Protein AF-A0A8S2YTL1-F1 (afdb_monomer_lite)

Secondary structure (DSSP, 8-state):
-PPP---SS-----SSSS-SSSSTT-------EEEETTTTEEEE-

pLDDT: mean 87.15, std 13.09, range [52.91, 98.25]

Foldseek 3Di:
DDDDPDPPPDDDQQADPPDADDDRRYHHPFDDWDQDPVVRDIDTD

Structure (mmCIF, N/CA/C/O backbone):
data_AF-A0A8S2YTL1-F1
#
_entry.id   AF-A0A8S2YTL1-F1
#
loop_
_atom_site.group_PDB
_atom_site.id
_atom_site.type_symbol
_atom_site.label_atom_id
_atom_site.label_alt_id
_atom_site.label_comp_id
_atom_site.label_asym_id
_atom_site.label_entity_id
_atom_site.label_seq_id
_atom_site.pdbx_PDB_ins_code
_atom_site.Cartn_x
_atom_site.Cartn_y
_atom_site.Cartn_z
_atom_site.occupancy
_atom_site.B_iso_or_equiv
_atom_site.auth_seq_id
_atom_site.auth_comp_id
_atom_site.auth_asym_id
_atom_site.auth_atom_id
_atom_site.pdbx_PDB_model_num
ATOM 1 N N . MET A 1 1 ? 10.202 6.367 -1.009 1.00 52.91 1 MET A N 1
ATOM 2 C CA . MET A 1 1 ? 9.678 5.325 -0.100 1.00 52.91 1 MET A CA 1
ATOM 3 C C . MET A 1 1 ? 10.798 4.345 0.189 1.00 52.91 1 MET A C 1
ATOM 5 O O . MET A 1 1 ? 11.188 3.610 -0.707 1.00 52.91 1 MET A O 1
ATOM 9 N N . GLN A 1 2 ? 11.390 4.413 1.381 1.00 58.44 2 GLN A N 1
ATOM 10 C CA . GLN A 1 2 ? 12.440 3.481 1.799 1.00 58.44 2 GLN A CA 1
ATOM 11 C C . GLN A 1 2 ? 11.775 2.350 2.585 1.00 58.44 2 GLN A C 1
ATOM 13 O O . GLN A 1 2 ? 10.940 2.621 3.447 1.00 58.44 2 GLN A O 1
ATOM 18 N N . ARG A 1 3 ? 12.094 1.095 2.256 1.00 68.56 3 ARG A N 1
ATOM 19 C CA . ARG A 1 3 ? 11.639 -0.060 3.037 1.00 68.56 3 ARG A CA 1
ATOM 20 C C . ARG A 1 3 ? 12.334 -0.013 4.396 1.00 68.56 3 ARG A C 1
ATOM 22 O O . ARG A 1 3 ? 13.538 0.219 4.455 1.00 68.56 3 ARG A O 1
ATOM 29 N N . LYS A 1 4 ? 11.578 -0.198 5.476 1.00 70.00 4 LYS A N 1
ATOM 30 C CA . LYS A 1 4 ? 12.156 -0.377 6.807 1.00 70.00 4 LYS A CA 1
ATOM 31 C C . LYS A 1 4 ? 12.869 -1.731 6.799 1.00 70.00 4 LYS A C 1
ATOM 33 O O . LYS A 1 4 ? 12.265 -2.733 6.433 1.00 70.00 4 LYS A O 1
ATOM 38 N N . ASN A 1 5 ? 14.160 -1.757 7.122 1.00 64.25 5 ASN A N 1
ATOM 39 C CA . ASN A 1 5 ? 14.887 -3.018 7.248 1.00 64.25 5 ASN A CA 1
ATOM 40 C C . ASN A 1 5 ? 14.367 -3.721 8.508 1.00 64.25 5 ASN A C 1
ATOM 42 O O . ASN A 1 5 ? 14.460 -3.167 9.603 1.00 64.25 5 ASN A O 1
ATOM 46 N N . GLY A 1 6 ? 13.734 -4.874 8.290 1.00 61.97 6 GLY A N 1
ATOM 47 C CA . GLY A 1 6 ? 12.770 -5.498 9.188 1.00 61.97 6 GLY A CA 1
ATOM 48 C C . GLY A 1 6 ? 13.286 -5.815 10.586 1.00 61.97 6 GLY A C 1
ATOM 49 O O . GLY A 1 6 ? 14.312 -6.472 10.760 1.00 61.97 6 GLY A O 1
ATOM 50 N N . ASP A 1 7 ? 12.483 -5.421 11.569 1.00 68.25 7 ASP A N 1
ATOM 51 C CA . ASP A 1 7 ? 12.319 -6.227 12.769 1.00 68.25 7 ASP A CA 1
ATOM 52 C C . ASP A 1 7 ? 11.495 -7.462 12.356 1.00 68.25 7 ASP A C 1
ATOM 54 O O . ASP A 1 7 ? 10.455 -7.350 11.706 1.00 68.25 7 ASP A O 1
ATOM 58 N N . THR A 1 8 ? 12.035 -8.655 12.582 1.00 67.69 8 THR A N 1
ATOM 59 C CA . THR A 1 8 ? 11.764 -9.879 11.799 1.00 67.69 8 THR A CA 1
ATOM 60 C C . THR A 1 8 ? 10.509 -10.633 12.230 1.00 67.69 8 THR A C 1
ATOM 62 O O . THR A 1 8 ? 10.509 -11.858 12.329 1.00 6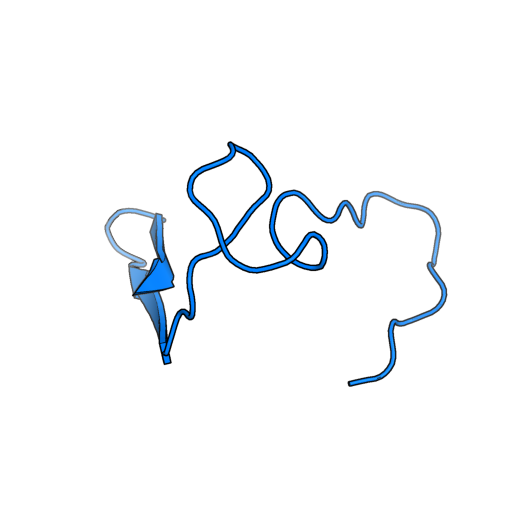7.69 8 THR A O 1
ATOM 65 N N . THR A 1 9 ? 9.401 -9.931 12.452 1.00 63.06 9 THR A N 1
ATOM 66 C CA . THR A 1 9 ? 8.124 -10.598 12.731 1.00 63.06 9 THR A CA 1
ATOM 67 C C . THR A 1 9 ? 6.996 -10.057 11.845 1.00 63.06 9 THR A C 1
ATOM 69 O O . THR A 1 9 ? 6.255 -9.152 12.202 1.00 63.06 9 THR A O 1
ATOM 72 N N . ASN A 1 10 ? 6.848 -10.709 10.681 1.00 69.88 10 ASN A N 1
ATOM 73 C CA . ASN A 1 10 ? 5.635 -10.784 9.843 1.00 69.88 10 ASN A CA 1
ATOM 74 C C . ASN A 1 10 ? 5.340 -9.671 8.819 1.00 69.88 10 ASN A C 1
ATOM 76 O O . ASN A 1 10 ? 4.215 -9.585 8.328 1.00 69.88 10 ASN A O 1
ATOM 80 N N . GLU A 1 11 ? 6.316 -8.865 8.404 1.00 73.44 11 GLU A N 1
ATOM 81 C CA . GLU A 1 11 ? 6.117 -7.976 7.249 1.00 73.44 11 GLU A CA 1
ATOM 82 C C . GLU A 1 11 ? 6.252 -8.763 5.928 1.00 73.44 11 GLU A C 1
ATOM 84 O O . GLU A 1 11 ? 7.357 -9.029 5.454 1.00 73.44 11 GLU A O 1
ATOM 89 N N . GLN A 1 12 ? 5.122 -9.147 5.319 1.00 83.19 12 GLN A N 1
ATOM 90 C CA . GLN A 1 12 ? 5.076 -9.813 4.011 1.00 83.19 12 GLN A CA 1
ATOM 91 C C . GLN A 1 12 ? 4.463 -8.896 2.946 1.00 83.19 12 GLN A C 1
ATOM 93 O O . GLN A 1 12 ? 3.333 -8.430 3.070 1.00 83.19 12 GLN A O 1
ATOM 98 N N . VAL A 1 13 ? 5.188 -8.687 1.845 1.00 85.06 13 VAL A N 1
ATOM 99 C CA . VAL A 1 13 ? 4.624 -8.049 0.648 1.00 85.06 13 VAL A CA 1
ATOM 100 C C . VAL A 1 13 ? 3.795 -9.090 -0.097 1.00 85.06 13 VAL A C 1
ATOM 102 O O . VAL A 1 13 ? 4.346 -10.028 -0.667 1.00 85.06 13 VAL A O 1
ATOM 105 N N . VAL A 1 14 ? 2.473 -8.928 -0.077 1.00 88.31 14 VAL A N 1
ATOM 106 C CA . VAL A 1 14 ? 1.534 -9.856 -0.730 1.00 88.31 14 VAL A CA 1
ATOM 107 C C . VAL A 1 14 ? 1.228 -9.473 -2.182 1.00 88.31 14 VAL A C 1
ATOM 109 O O . VAL A 1 14 ? 1.025 -10.351 -3.014 1.00 88.31 14 VAL A O 1
ATOM 112 N N . ALA A 1 15 ? 1.260 -8.177 -2.509 1.00 91.31 15 ALA A N 1
ATOM 113 C CA . ALA A 1 15 ? 1.070 -7.661 -3.862 1.00 91.31 15 ALA A CA 1
ATOM 114 C C . ALA A 1 15 ? 1.863 -6.362 -4.087 1.00 91.31 15 ALA A C 1
ATOM 116 O O . ALA A 1 15 ? 2.102 -5.593 -3.154 1.00 91.31 15 ALA A O 1
ATOM 117 N N . GLY A 1 16 ? 2.267 -6.114 -5.336 1.00 9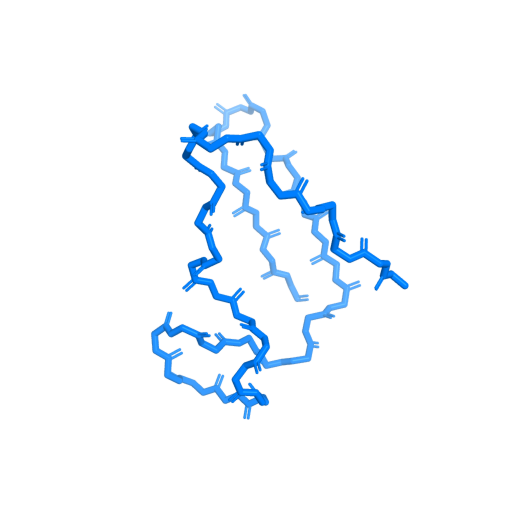1.31 16 GLY A N 1
ATOM 118 C CA . GLY A 1 16 ? 3.068 -4.950 -5.730 1.00 91.31 16 GLY A CA 1
ATOM 119 C C . GLY A 1 16 ? 4.578 -5.226 -5.775 1.00 91.31 16 GLY A C 1
ATOM 120 O O . GLY A 1 16 ? 5.076 -6.219 -5.256 1.00 91.31 16 GLY A O 1
ATOM 121 N N . GLY A 1 17 ? 5.330 -4.358 -6.460 1.00 89.12 17 GLY A N 1
ATOM 122 C CA . GLY A 1 17 ? 6.776 -4.533 -6.684 1.00 89.12 17 GLY A CA 1
ATOM 123 C C . GLY A 1 17 ? 7.163 -5.494 -7.821 1.00 89.12 17 GLY A C 1
ATOM 124 O O . GLY A 1 17 ? 8.337 -5.551 -8.165 1.00 89.12 17 GLY A O 1
ATOM 125 N N . ASN A 1 18 ? 6.194 -6.1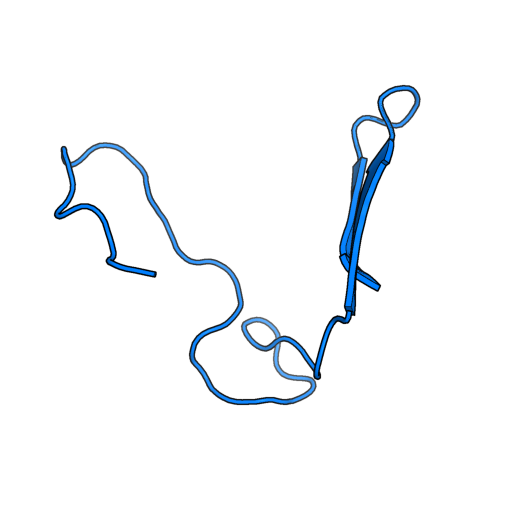75 -8.446 1.00 92.25 18 ASN A N 1
ATOM 126 C CA . ASN A 1 18 ? 6.381 -7.139 -9.546 1.00 92.25 18 ASN A CA 1
ATOM 127 C C . ASN A 1 18 ? 5.926 -6.601 -10.922 1.00 92.25 18 ASN A C 1
ATOM 129 O O . ASN A 1 18 ? 5.530 -7.369 -11.798 1.00 92.25 18 ASN A O 1
ATOM 133 N N . GLY A 1 19 ? 5.934 -5.277 -11.105 1.00 93.81 19 GLY A N 1
ATOM 134 C CA . GLY A 1 19 ? 5.364 -4.617 -12.286 1.00 93.81 19 GLY A CA 1
ATOM 135 C C . GLY A 1 19 ? 3.830 -4.596 -12.293 1.00 93.81 19 GLY A C 1
ATOM 136 O O . GLY A 1 19 ? 3.180 -5.213 -11.446 1.00 93.81 19 GLY A O 1
ATOM 137 N N . ALA A 1 20 ? 3.261 -3.841 -13.235 1.00 95.25 20 ALA A N 1
ATOM 138 C CA . ALA A 1 20 ? 1.816 -3.736 -13.391 1.00 95.25 20 ALA A CA 1
ATOM 139 C C . ALA A 1 20 ? 1.258 -4.942 -14.160 1.00 95.25 20 ALA A C 1
ATOM 141 O O . ALA A 1 20 ? 1.762 -5.261 -15.235 1.00 95.25 20 ALA A O 1
ATOM 142 N N . GLY A 1 21 ? 0.214 -5.593 -13.639 1.00 94.81 21 GLY A N 1
ATOM 143 C CA . GLY A 1 21 ? -0.435 -6.709 -14.329 1.00 94.81 21 GLY A CA 1
ATOM 144 C C . GLY A 1 21 ? -1.623 -7.300 -13.573 1.00 94.81 21 GLY A C 1
ATOM 145 O O . GLY A 1 21 ? -2.055 -6.756 -12.561 1.00 94.81 21 GLY A O 1
ATOM 146 N N . ASN A 1 22 ? -2.147 -8.413 -14.090 1.00 94.19 22 ASN A N 1
ATOM 147 C CA . ASN A 1 22 ? -3.308 -9.141 -13.565 1.00 94.19 22 ASN A CA 1
ATOM 148 C C . ASN A 1 22 ? -2.933 -10.433 -12.810 1.00 94.19 22 ASN A C 1
ATOM 150 O O . ASN A 1 22 ? -3.809 -11.243 -12.507 1.00 94.19 22 ASN A O 1
ATOM 154 N N . GLY A 1 23 ? -1.644 -10.658 -12.532 1.00 95.75 23 GLY A N 1
ATOM 155 C CA . GLY A 1 23 ? -1.194 -11.768 -11.696 1.00 95.75 23 GLY A CA 1
ATOM 156 C C . GLY A 1 23 ? -1.577 -11.575 -10.225 1.00 95.75 23 GLY A C 1
ATOM 157 O O . GLY A 1 23 ? -1.707 -10.451 -9.751 1.00 95.75 23 GLY A O 1
ATOM 158 N N . LEU A 1 24 ? -1.690 -12.675 -9.473 1.00 93.50 24 LEU A N 1
ATOM 159 C CA . LEU A 1 24 ? -2.163 -12.676 -8.075 1.00 93.50 24 LEU A CA 1
ATOM 160 C C . LEU A 1 24 ? -1.377 -11.753 -7.122 1.00 93.50 24 LEU A C 1
ATOM 162 O O . LEU A 1 24 ? -1.924 -11.295 -6.129 1.00 93.50 24 LEU A O 1
ATOM 166 N N . HIS A 1 25 ? -0.101 -11.491 -7.411 1.00 93.62 25 HIS A N 1
ATOM 167 C CA . HIS A 1 25 ? 0.785 -10.641 -6.604 1.00 93.62 25 HIS A CA 1
ATOM 168 C C . HIS A 1 25 ? 1.118 -9.298 -7.286 1.00 93.62 25 HIS A C 1
ATOM 170 O O . HIS A 1 25 ? 2.102 -8.637 -6.931 1.00 93.62 25 HIS A O 1
ATOM 176 N N . GLN A 1 26 ? 0.362 -8.911 -8.315 1.00 95.56 26 GLN A N 1
ATOM 177 C CA . GLN A 1 26 ? 0.541 -7.661 -9.055 1.00 95.56 26 GLN A CA 1
ATOM 178 C C . GLN A 1 26 ? -0.606 -6.690 -8.763 1.00 95.56 26 GLN A C 1
ATOM 180 O O . GLN A 1 26 ? -1.710 -7.087 -8.413 1.00 95.56 26 GLN A O 1
ATOM 185 N N . LEU A 1 27 ? -0.318 -5.398 -8.911 1.00 94.38 27 LEU A N 1
ATOM 186 C CA . LEU A 1 27 ? -1.308 -4.321 -8.902 1.00 94.38 27 LEU A CA 1
ATOM 187 C C . LEU A 1 27 ? -1.235 -3.620 -10.256 1.00 94.38 27 LEU A C 1
ATOM 189 O O . LEU A 1 27 ? -0.139 -3.491 -10.796 1.00 94.38 27 LEU A O 1
ATOM 193 N N . PHE A 1 28 ? -2.350 -3.133 -10.798 1.00 96.00 28 PHE A N 1
ATOM 194 C CA . PHE A 1 28 ? -2.373 -2.493 -12.118 1.00 96.00 28 PHE A CA 1
ATOM 195 C C . PHE A 1 28 ? -2.640 -0.987 -12.029 1.00 96.00 28 PHE A C 1
ATOM 197 O O . PHE A 1 28 ? -3.725 -0.517 -12.339 1.00 96.00 28 PHE A O 1
ATOM 204 N N . GLY A 1 29 ? -1.625 -0.234 -11.595 1.00 94.50 29 GLY A N 1
ATOM 205 C CA . GLY A 1 29 ? -1.689 1.230 -11.511 1.00 94.50 29 GLY A CA 1
ATOM 206 C C . GLY A 1 29 ? -2.777 1.772 -10.576 1.00 94.50 29 GLY A C 1
ATOM 207 O O . GLY A 1 29 ? -3.522 2.645 -11.013 1.00 94.50 29 GLY A O 1
ATOM 208 N N . PRO A 1 30 ? -2.876 1.286 -9.322 1.00 94.06 30 PRO A N 1
ATOM 209 C CA . PRO A 1 30 ? -3.866 1.802 -8.391 1.00 94.06 30 PRO A CA 1
ATOM 210 C C . PRO A 1 30 ? -3.595 3.272 -8.071 1.00 94.06 30 PRO A C 1
ATOM 212 O O . PRO A 1 30 ? -2.442 3.708 -7.974 1.00 94.06 30 PRO A O 1
ATOM 215 N N . THR A 1 31 ? -4.672 4.020 -7.905 1.00 96.62 31 THR A N 1
ATOM 216 C CA . THR A 1 31 ? -4.680 5.466 -7.676 1.00 96.62 31 THR A CA 1
ATOM 217 C C . THR A 1 31 ? -5.180 5.835 -6.290 1.00 96.62 31 THR A C 1
ATOM 219 O O . THR A 1 31 ? -4.823 6.907 -5.801 1.00 96.62 31 THR A O 1
ATOM 222 N N . ASP A 1 32 ? -5.948 4.951 -5.648 1.00 97.12 32 ASP A N 1
ATOM 223 C CA . ASP A 1 32 ? -6.523 5.218 -4.334 1.00 97.12 32 ASP A CA 1
ATOM 224 C C . ASP A 1 32 ? -6.595 3.962 -3.452 1.00 97.12 32 ASP A C 1
ATOM 226 O O . ASP A 1 32 ? -6.546 2.821 -3.929 1.00 97.12 32 ASP A O 1
ATOM 230 N N . VAL A 1 33 ? -6.704 4.189 -2.144 1.00 95.94 33 VAL A N 1
ATOM 231 C CA . VAL A 1 33 ? -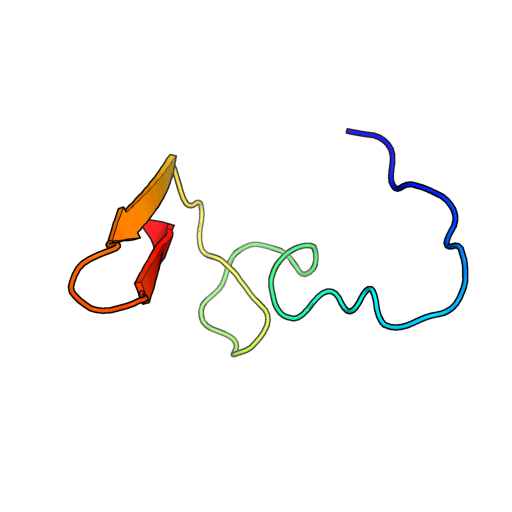6.891 3.152 -1.127 1.00 95.94 33 VAL A CA 1
ATOM 232 C C . VAL A 1 33 ? -7.987 3.593 -0.172 1.00 95.94 33 VAL A C 1
ATOM 234 O O . VAL A 1 33 ? -7.886 4.630 0.483 1.00 95.94 33 VAL A O 1
ATOM 237 N N . LEU A 1 34 ? -9.012 2.756 -0.042 1.00 97.50 34 LEU A N 1
ATOM 238 C CA . LEU A 1 34 ? -10.161 3.003 0.819 1.00 97.50 34 LEU A CA 1
ATOM 239 C C . LEU A 1 34 ? -10.194 1.980 1.956 1.00 97.50 34 LEU A C 1
ATOM 241 O O . LEU A 1 34 ? -9.934 0.793 1.752 1.00 97.50 34 LEU A O 1
ATOM 245 N N . ILE A 1 35 ? -10.534 2.453 3.155 1.00 97.69 35 ILE A N 1
ATOM 246 C CA . ILE A 1 35 ? -10.729 1.620 4.344 1.00 97.69 35 ILE A CA 1
ATOM 247 C C . ILE A 1 35 ? -12.208 1.677 4.709 1.00 97.69 35 ILE A C 1
ATOM 249 O O . ILE A 1 35 ? -12.694 2.718 5.162 1.00 97.69 35 ILE A O 1
ATOM 253 N N . ASP A 1 36 ? -12.898 0.557 4.536 1.00 97.50 36 ASP A N 1
ATOM 254 C CA . ASP A 1 36 ? -14.267 0.378 4.999 1.00 97.50 36 ASP A CA 1
ATOM 255 C C . ASP A 1 36 ? -14.244 -0.271 6.386 1.00 97.50 36 ASP A C 1
ATOM 257 O O . ASP A 1 36 ? -13.859 -1.428 6.554 1.00 97.50 36 ASP A O 1
ATOM 261 N N . LYS A 1 37 ? -14.633 0.504 7.400 1.00 97.81 37 LYS A N 1
ATOM 262 C CA . LYS A 1 37 ? -14.678 0.044 8.794 1.00 97.81 37 LYS A CA 1
ATOM 263 C C . LYS A 1 37 ? -15.949 -0.730 9.127 1.00 97.81 37 LYS A C 1
ATOM 265 O O . LYS A 1 37 ? -15.976 -1.396 10.156 1.00 97.81 37 LYS A O 1
ATOM 270 N N . GLU A 1 38 ? -16.997 -0.600 8.321 1.00 98.25 38 GLU A N 1
ATOM 271 C CA . GLU A 1 38 ? -18.246 -1.329 8.525 1.00 98.25 38 GLU A CA 1
ATOM 272 C C . GLU A 1 38 ? -18.088 -2.777 8.062 1.00 98.25 38 GLU A C 1
ATOM 274 O O . GLU A 1 38 ? -18.495 -3.699 8.769 1.00 98.25 38 GLU A O 1
ATOM 279 N N . THR A 1 39 ? -17.424 -2.983 6.922 1.00 98.19 39 THR A N 1
ATOM 280 C CA . THR A 1 39 ? -17.170 -4.321 6.366 1.00 98.19 39 THR A CA 1
ATOM 281 C C . THR A 1 39 ? -15.780 -4.878 6.688 1.00 98.19 39 THR A C 1
ATOM 283 O O . THR A 1 39 ? -15.427 -5.941 6.178 1.00 98.19 39 THR A O 1
ATOM 286 N N . ASP A 1 40 ? -14.976 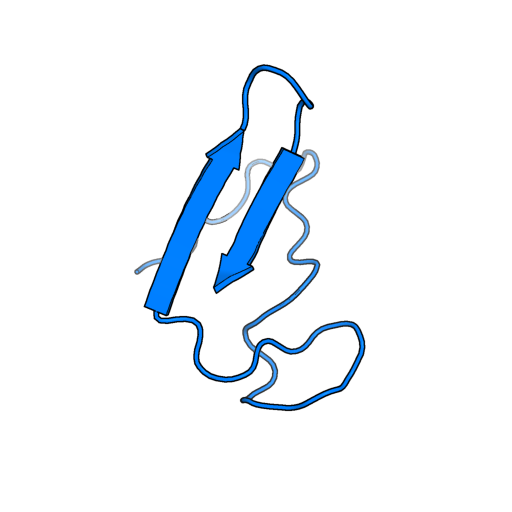-4.163 7.483 1.00 97.50 40 ASP A N 1
ATOM 287 C CA . ASP A 1 40 ? -13.567 -4.476 7.783 1.00 97.50 40 ASP A CA 1
ATOM 288 C C . ASP A 1 40 ? -12.749 -4.798 6.517 1.00 97.50 40 ASP A C 1
ATOM 290 O O . ASP A 1 40 ? -12.024 -5.789 6.423 1.00 97.50 40 ASP A O 1
ATOM 294 N N . SER A 1 41 ? -12.939 -3.986 5.476 1.00 96.81 41 SER A N 1
ATOM 295 C CA . SER A 1 41 ? -12.381 -4.225 4.145 1.00 96.81 41 SER A CA 1
ATOM 296 C C . SER A 1 41 ? -11.394 -3.135 3.739 1.00 96.81 41 SER A C 1
ATOM 298 O O . SER A 1 41 ? -11.602 -1.947 3.984 1.00 96.81 41 SER A O 1
ATOM 300 N N . LEU A 1 42 ? -10.328 -3.546 3.051 1.00 95.56 42 LEU A N 1
ATOM 301 C CA . LEU A 1 42 ? -9.406 -2.653 2.355 1.00 95.56 42 LEU A CA 1
ATOM 302 C C . LEU A 1 42 ? -9.633 -2.794 0.851 1.00 95.56 42 LEU A C 1
ATOM 304 O O . LEU A 1 42 ? -9.515 -3.889 0.301 1.00 95.56 42 LEU A O 1
ATOM 308 N N . ILE A 1 43 ? -9.956 -1.685 0.193 1.00 95.69 43 ILE A N 1
ATOM 309 C CA . ILE A 1 43 ? -10.244 -1.637 -1.241 1.00 95.69 43 ILE A CA 1
ATOM 310 C C . ILE A 1 43 ? -9.141 -0.830 -1.920 1.00 95.69 43 ILE A C 1
ATOM 312 O O . ILE A 1 43 ? -8.759 0.241 -1.451 1.00 95.69 43 ILE A O 1
ATOM 316 N N . ILE A 1 44 ? -8.629 -1.361 -3.026 1.00 93.75 44 ILE A N 1
ATOM 317 C CA . ILE A 1 44 ? -7.615 -0.721 -3.863 1.00 93.75 44 ILE A CA 1
ATOM 318 C C .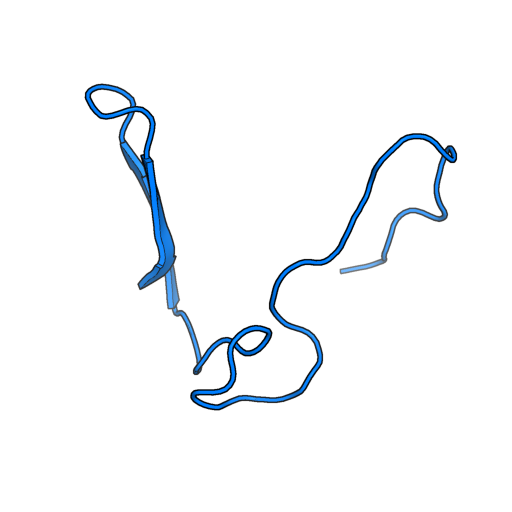 ILE A 1 44 ? -8.278 -0.407 -5.205 1.00 93.75 44 ILE A C 1
ATOM 320 O O . ILE A 1 44 ? -8.822 -1.320 -5.832 1.00 93.75 44 ILE A O 1
ATOM 324 N N . CYS A 1 45 ? -8.234 0.861 -5.618 1.00 91.25 45 CYS A N 1
ATOM 325 C CA . CYS A 1 45 ? -8.867 1.371 -6.839 1.00 91.25 45 CYS A CA 1
ATOM 326 C C . CYS A 1 45 ? -7.824 1.766 -7.882 1.00 91.25 45 CYS A C 1
ATOM 328 O O . CYS A 1 45 ? -6.878 2.502 -7.514 1.00 91.25 45 CYS A O 1
#

Organism: NCBI:txid392030

Sequence (45 aa):
MQRKNGDTTNEQVVAGGNGAGNGLHQLFGPTDVLIDKETDSLIIC

Radius of gyration: 13.0 Å; chains: 1; bounding box: 33×18×27 Å